Protein AF-A0A433E9F8-F1 (afdb_monomer)

InterPro domains:
  IPR007466 Peptidyl-arginine deiminase, Porphyromonas-type [PF04371] (24-84)
  IPR007466 Peptidyl-arginine deiminase, Porphyromonas-type [PTHR31377] (20-84)

Sequence (84 aa):
MLNVSESEAAHREYSVRFATEIVGFRMPASYANFHIINGAILVPAFDDPIWDQNAVDVLQQCFSDRKIIPINTREILLGGGNIH

Foldseek 3Di:
DDFAAPVNLVPDPPPPPDPLNDGRDDFPDDQVLWDDDVQAIETEDAPPVVVQVVSLVVVCVVCVRHHYHYDHFVVVSSVVGGND

Organism: NCBI:txid2138

Solvent-accessible surface area (backbone atoms only — not comparable to full-atom values): 5025 Å² total; per-residue (Å²): 134,62,54,33,45,66,78,68,26,74,77,53,76,92,64,92,78,55,72,50,56,39,64,64,30,74,52,90,79,54,63,83,36,36,35,82,54,94,64,29,33,44,29,50,23,77,92,41,73,69,62,39,48,51,51,46,54,54,49,37,70,77,37,74,86,36,49,72,41,76,39,84,36,61,74,47,38,52,74,74,51,62,74,94

pLDDT: mean 90.88, std 11.46, range [53.47, 98.81]

Radius of gyration: 14.27 Å; Cα contacts (8 Å, |Δi|>4): 132; chains: 1; bounding box: 33×21×40 Å

Secondary structure (DSSP, 8-state):
--B--HHHHTTS-S----GGGSTT-B----TT--EEETTEEEEEE-S-HHHHHHHHHHHHHH-TTSEEEEEE-HHHHHTT----

Mean predicted aligned error: 4.3 Å

Structure (mmCIF, N/CA/C/O backbone):
data_AF-A0A433E9F8-F1
#
_entry.id   AF-A0A433E9F8-F1
#
loop_
_atom_site.group_PDB
_atom_site.id
_atom_site.type_symbol
_atom_site.label_atom_id
_atom_site.label_alt_id
_atom_site.label_comp_id
_atom_site.label_asym_id
_atom_site.label_entity_id
_atom_site.label_seq_id
_atom_site.pdbx_PDB_ins_code
_atom_site.Cartn_x
_atom_site.Cartn_y
_atom_site.Cartn_z
_atom_site.occupancy
_atom_site.B_iso_or_equiv
_atom_site.auth_seq_id
_atom_site.auth_comp_id
_atom_site.auth_asym_id
_atom_site.auth_atom_id
_atom_site.pdbx_PDB_model_num
ATOM 1 N N . MET A 1 1 ? 15.120 2.008 -2.681 1.00 75.00 1 MET A N 1
ATOM 2 C CA . MET A 1 1 ? 14.345 2.652 -3.767 1.00 75.00 1 MET A CA 1
ATOM 3 C C . MET A 1 1 ? 13.843 1.536 -4.672 1.00 75.00 1 MET A C 1
ATOM 5 O O . MET A 1 1 ? 14.658 0.697 -5.034 1.00 75.00 1 MET A O 1
ATOM 9 N N . LEU A 1 2 ? 12.532 1.462 -4.930 1.00 89.00 2 LEU A N 1
ATOM 10 C CA . LEU A 1 2 ? 11.919 0.366 -5.693 1.00 89.00 2 LEU A CA 1
ATOM 11 C C . LEU A 1 2 ? 12.179 0.537 -7.194 1.00 89.00 2 LEU A C 1
ATOM 13 O O . LEU A 1 2 ? 11.811 1.567 -7.762 1.00 89.00 2 LEU A O 1
ATOM 17 N N . ASN A 1 3 ? 12.756 -0.486 -7.821 1.00 92.88 3 ASN A N 1
ATOM 18 C CA . ASN A 1 3 ? 13.034 -0.517 -9.253 1.00 92.88 3 ASN A CA 1
ATOM 19 C C . ASN A 1 3 ? 12.454 -1.787 -9.893 1.00 92.88 3 ASN A C 1
ATOM 21 O O . ASN A 1 3 ? 12.249 -2.794 -9.207 1.00 92.88 3 ASN A O 1
ATOM 25 N N . VAL A 1 4 ? 12.235 -1.722 -11.205 1.00 90.69 4 VAL A N 1
ATOM 26 C CA . VAL A 1 4 ? 11.829 -2.859 -12.046 1.00 90.69 4 VAL A CA 1
ATOM 27 C C . VAL A 1 4 ? 13.001 -3.831 -12.211 1.00 90.69 4 VAL A C 1
ATOM 29 O O . VAL A 1 4 ? 14.106 -3.410 -12.568 1.00 90.69 4 VAL A O 1
ATOM 32 N N . SER A 1 5 ? 12.770 -5.119 -11.958 1.00 90.94 5 SER A N 1
ATOM 33 C CA . SER A 1 5 ? 13.752 -6.195 -12.142 1.00 90.94 5 SER A CA 1
ATOM 34 C C . SER A 1 5 ? 13.745 -6.761 -13.569 1.00 90.94 5 SER A C 1
ATOM 36 O O . SER A 1 5 ? 12.815 -6.538 -14.343 1.00 90.94 5 SER A O 1
ATOM 38 N N . GLU A 1 6 ? 14.773 -7.537 -13.930 1.00 87.69 6 GLU A N 1
ATOM 39 C CA . GLU A 1 6 ? 14.826 -8.212 -15.238 1.00 87.69 6 GLU A CA 1
ATOM 40 C C . GLU A 1 6 ? 13.654 -9.178 -15.444 1.00 87.69 6 GLU A C 1
ATOM 42 O O . GLU A 1 6 ? 13.039 -9.179 -16.510 1.00 87.69 6 GLU A O 1
ATOM 47 N N . SER A 1 7 ? 13.290 -9.958 -14.420 1.00 88.06 7 SER A N 1
ATOM 48 C CA . SER A 1 7 ? 12.178 -10.909 -14.516 1.00 88.06 7 SER A CA 1
ATOM 49 C C . SER A 1 7 ? 10.821 -10.217 -14.663 1.00 88.06 7 SER A C 1
ATOM 51 O O . SER A 1 7 ? 9.914 -10.766 -15.280 1.00 88.06 7 SER A O 1
ATOM 53 N N . GLU A 1 8 ? 10.676 -9.002 -14.131 1.00 86.69 8 GLU A N 1
ATOM 54 C CA . GLU A 1 8 ? 9.452 -8.200 -14.253 1.00 86.69 8 GLU A CA 1
ATOM 55 C C . GLU A 1 8 ? 9.303 -7.537 -15.623 1.00 86.69 8 GLU A C 1
ATOM 57 O O . GLU A 1 8 ? 8.179 -7.284 -16.063 1.00 86.69 8 GLU A O 1
ATOM 62 N N . ALA A 1 9 ? 10.417 -7.258 -16.300 1.00 82.88 9 ALA A N 1
ATOM 63 C CA . ALA A 1 9 ? 10.419 -6.732 -17.660 1.00 82.88 9 ALA A 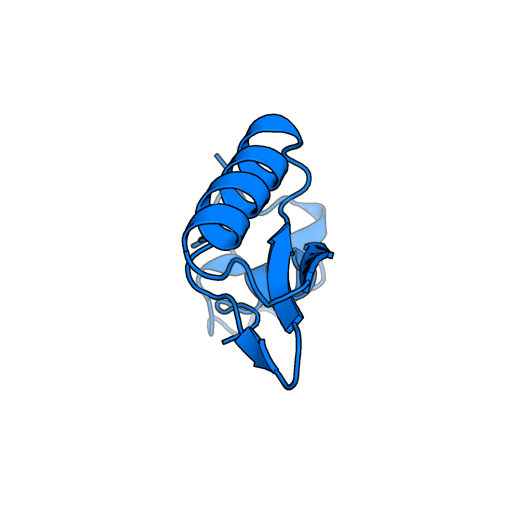CA 1
ATOM 64 C C . ALA A 1 9 ? 10.238 -7.843 -18.711 1.00 82.88 9 ALA A C 1
ATOM 66 O O . ALA A 1 9 ? 9.565 -7.634 -19.716 1.00 82.88 9 ALA A O 1
ATOM 67 N N . ALA A 1 10 ? 10.785 -9.041 -18.469 1.00 75.06 10 ALA A N 1
ATOM 68 C CA . ALA A 1 10 ? 10.871 -10.125 -19.455 1.00 75.06 10 ALA A CA 1
ATOM 69 C C . ALA A 1 10 ? 9.522 -10.642 -19.999 1.00 75.06 10 ALA A C 1
ATOM 71 O O . ALA A 1 10 ? 9.484 -11.227 -21.081 1.00 75.06 10 ALA A O 1
ATOM 72 N N . HIS A 1 11 ? 8.424 -10.455 -19.261 1.00 67.06 11 HIS A N 1
ATOM 73 C CA . HIS A 1 11 ? 7.104 -10.997 -19.609 1.00 67.06 11 HIS A CA 1
ATOM 74 C C . HIS A 1 11 ? 6.089 -9.946 -20.070 1.00 67.06 11 HIS A C 1
ATOM 76 O O . HIS A 1 11 ? 4.941 -10.295 -20.347 1.00 67.06 11 HIS A O 1
ATOM 82 N N . ARG A 1 12 ? 6.480 -8.670 -20.159 1.00 67.50 12 ARG A N 1
ATOM 83 C CA . ARG A 1 12 ? 5.595 -7.609 -20.646 1.00 67.50 12 ARG A CA 1
ATOM 84 C C . ARG A 1 12 ? 5.867 -7.388 -22.129 1.00 67.50 12 ARG A C 1
ATOM 86 O O . ARG A 1 12 ? 6.994 -7.101 -22.520 1.00 67.50 12 ARG A O 1
ATOM 93 N N . GLU A 1 13 ? 4.852 -7.615 -22.966 1.00 59.94 13 GLU A N 1
ATOM 94 C CA . GLU A 1 13 ? 4.955 -7.374 -24.408 1.00 59.94 13 GLU A CA 1
ATOM 95 C C . GLU A 1 13 ? 5.418 -5.931 -24.646 1.00 59.94 13 GLU A C 1
ATOM 97 O O . GLU A 1 13 ? 4.864 -5.014 -24.050 1.00 59.94 13 GLU A O 1
ATOM 102 N N . TYR A 1 14 ? 6.421 -5.758 -25.517 1.00 53.47 14 TYR A N 1
ATOM 103 C CA . TYR A 1 14 ? 7.116 -4.513 -25.895 1.00 53.47 14 TYR A CA 1
ATOM 104 C C . TYR A 1 14 ? 6.205 -3.440 -26.546 1.00 53.47 14 TYR A C 1
ATOM 106 O O . TYR A 1 14 ? 6.542 -2.829 -27.563 1.00 53.47 14 TYR A O 1
ATOM 114 N N . SER A 1 15 ? 5.019 -3.188 -26.002 1.00 54.44 15 SER A N 1
ATOM 115 C CA . SER A 1 15 ? 4.228 -2.014 -26.330 1.00 54.44 15 SER A CA 1
ATOM 116 C C . SER A 1 15 ? 4.662 -0.923 -25.364 1.00 54.44 15 SER A C 1
ATOM 118 O O . SER A 1 15 ? 4.308 -0.994 -24.202 1.00 54.44 15 SER A O 1
ATOM 120 N N . VAL A 1 16 ? 5.433 0.061 -25.836 1.00 55.06 16 VAL A N 1
ATOM 121 C CA . VAL A 1 16 ? 6.042 1.153 -25.044 1.00 55.06 16 VAL A CA 1
ATOM 122 C C . VAL A 1 16 ? 4.978 2.083 -24.429 1.00 55.06 16 VAL A C 1
ATOM 124 O O . VAL A 1 16 ? 4.887 3.266 -24.753 1.00 55.06 16 VAL A O 1
ATOM 127 N N . ARG A 1 17 ? 4.094 1.542 -23.593 1.00 64.00 17 ARG A N 1
ATOM 128 C CA . ARG A 1 17 ? 2.956 2.237 -22.992 1.00 64.00 17 ARG A CA 1
ATOM 129 C C . ARG A 1 17 ? 3.333 2.806 -21.632 1.00 64.00 17 ARG A C 1
ATOM 131 O O . ARG A 1 17 ? 2.831 3.872 -21.287 1.00 64.00 17 ARG A O 1
ATOM 138 N N . PHE A 1 18 ? 4.243 2.155 -20.901 1.00 68.88 18 PHE A N 1
ATOM 139 C CA . PHE A 1 18 ? 4.653 2.576 -19.561 1.00 68.88 18 PHE A CA 1
ATOM 140 C C . PHE A 1 18 ? 6.161 2.413 -19.336 1.00 68.88 18 PHE A C 1
ATOM 142 O O . PHE A 1 18 ? 6.763 1.405 -19.690 1.00 68.88 18 PHE A O 1
ATOM 149 N N . ALA A 1 19 ? 6.784 3.404 -18.689 1.00 74.62 19 ALA A N 1
ATOM 150 C CA . ALA A 1 19 ? 8.217 3.378 -18.378 1.00 74.62 19 ALA A CA 1
ATOM 151 C C . ALA A 1 19 ? 8.609 2.265 -17.379 1.00 74.62 19 ALA A C 1
ATOM 153 O O . ALA A 1 19 ? 9.782 1.917 -17.271 1.00 74.62 19 ALA A O 1
ATOM 154 N N . THR A 1 20 ? 7.629 1.670 -16.694 1.00 75.38 20 THR A N 1
ATOM 155 C CA . THR A 1 20 ? 7.771 0.521 -15.786 1.00 75.38 20 THR A CA 1
ATOM 156 C C . THR A 1 20 ? 8.101 -0.803 -16.489 1.00 75.38 20 THR A C 1
ATOM 158 O O . THR A 1 20 ? 8.290 -1.811 -15.818 1.00 75.38 20 THR A O 1
ATOM 161 N N . GLU A 1 21 ? 8.219 -0.816 -17.818 1.00 79.44 21 GLU A N 1
ATOM 162 C CA . GLU A 1 21 ? 8.736 -1.953 -18.597 1.00 79.44 21 GLU A CA 1
ATOM 163 C C . GLU A 1 21 ? 10.270 -1.926 -18.743 1.00 79.44 21 GLU A C 1
ATOM 165 O O . GLU A 1 21 ? 10.879 -2.900 -19.180 1.00 79.44 21 GLU A O 1
ATOM 170 N N . ILE A 1 22 ? 10.918 -0.816 -18.373 1.00 85.06 22 ILE A N 1
ATOM 171 C CA . ILE A 1 22 ? 12.368 -0.647 -18.498 1.00 85.06 22 ILE A CA 1
ATOM 172 C C . ILE A 1 22 ? 13.049 -1.166 -17.229 1.00 85.06 22 ILE A C 1
ATOM 174 O O . ILE A 1 22 ? 12.799 -0.670 -16.129 1.00 85.06 22 ILE A O 1
ATOM 178 N N . VAL A 1 23 ? 13.962 -2.129 -17.378 1.00 89.38 23 VAL A N 1
ATOM 179 C CA . VAL A 1 23 ? 14.785 -2.639 -16.268 1.00 89.38 23 VAL A CA 1
ATOM 180 C C . VAL A 1 23 ? 15.516 -1.487 -15.576 1.00 89.38 23 VAL A C 1
ATOM 182 O O . VAL A 1 23 ? 16.118 -0.629 -16.221 1.00 89.38 23 VAL A O 1
ATOM 185 N N . GLY A 1 24 ? 15.465 -1.464 -14.244 1.00 90.38 24 GLY A N 1
ATOM 186 C CA . GLY A 1 24 ? 16.087 -0.416 -13.438 1.00 90.38 24 GLY A CA 1
ATOM 187 C C . GLY A 1 24 ? 15.298 0.894 -13.379 1.00 90.38 24 GLY A C 1
ATOM 188 O O . GLY A 1 24 ? 15.711 1.804 -12.659 1.00 90.38 24 GLY A O 1
ATOM 189 N N . PHE A 1 25 ? 14.156 1.004 -14.067 1.00 90.50 25 PHE A N 1
ATOM 190 C CA . PHE A 1 25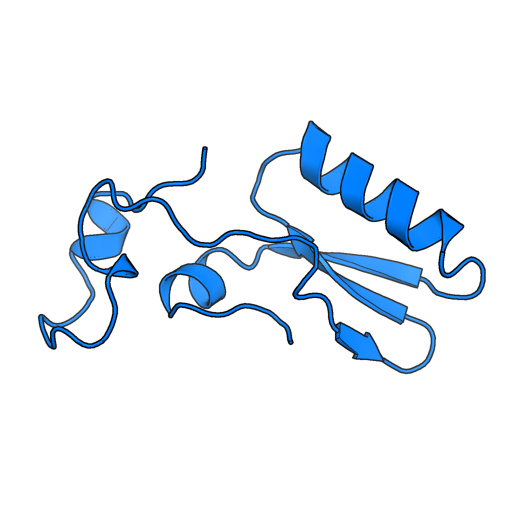 ? 13.276 2.157 -13.918 1.00 90.50 25 PHE A CA 1
ATOM 191 C C . PHE A 1 25 ? 12.802 2.281 -12.470 1.00 90.50 25 PHE A C 1
ATOM 193 O O . PHE A 1 25 ? 12.327 1.312 -11.869 1.00 90.50 25 PHE A O 1
ATOM 200 N N . ARG A 1 26 ? 12.916 3.492 -11.914 1.00 91.75 26 ARG A N 1
ATOM 201 C CA . ARG A 1 26 ? 12.409 3.808 -10.580 1.00 91.75 26 ARG A CA 1
ATOM 202 C C . ARG A 1 26 ? 10.889 3.813 -10.614 1.00 91.75 26 ARG A C 1
ATOM 204 O O . ARG A 1 26 ? 10.280 4.706 -11.197 1.00 91.75 26 ARG A O 1
ATOM 211 N N . MET A 1 27 ? 10.284 2.862 -9.918 1.00 91.44 27 MET A N 1
ATOM 212 C CA . MET A 1 27 ? 8.833 2.753 -9.860 1.00 91.44 27 MET A CA 1
ATOM 213 C C . MET A 1 27 ? 8.238 3.947 -9.092 1.00 91.44 27 MET A C 1
ATOM 215 O O . MET A 1 27 ? 8.821 4.383 -8.090 1.00 91.44 27 MET A O 1
ATOM 219 N N . PRO A 1 28 ? 7.070 4.473 -9.508 1.00 91.69 28 PRO A N 1
ATOM 220 C CA . PRO A 1 28 ? 6.400 5.594 -8.847 1.00 91.69 28 PRO A CA 1
ATOM 221 C C . PRO A 1 28 ? 5.663 5.147 -7.566 1.00 91.69 28 PRO A C 1
ATOM 223 O O . PRO A 1 28 ? 4.497 5.473 -7.359 1.00 91.69 28 PRO A O 1
ATOM 226 N N . ALA A 1 29 ? 6.330 4.365 -6.709 1.00 94.75 29 ALA A N 1
ATOM 227 C CA . ALA A 1 29 ? 5.766 3.845 -5.465 1.00 94.75 29 ALA A CA 1
ATOM 228 C C . ALA A 1 29 ? 5.379 4.994 -4.524 1.00 94.75 29 ALA A C 1
ATOM 230 O O . ALA A 1 29 ? 6.214 5.841 -4.195 1.00 94.75 29 ALA A O 1
ATOM 231 N N . SER A 1 30 ? 4.126 5.011 -4.072 1.00 96.75 30 SER A N 1
ATOM 232 C CA . SER A 1 30 ? 3.636 5.993 -3.108 1.00 96.75 30 SER A CA 1
ATOM 233 C C . SER A 1 30 ? 2.535 5.403 -2.238 1.00 96.75 30 SER A C 1
ATOM 235 O O . SER A 1 30 ? 1.521 4.930 -2.750 1.00 96.75 30 SER A O 1
ATOM 237 N N . TYR A 1 31 ? 2.699 5.512 -0.918 1.00 98.12 31 TYR A N 1
ATOM 238 C CA . TYR A 1 31 ? 1.661 5.163 0.055 1.00 98.12 31 TYR A CA 1
ATOM 239 C C . TYR A 1 31 ? 0.430 6.067 -0.045 1.00 98.12 31 TYR A C 1
ATOM 241 O O . TYR A 1 31 ? -0.636 5.673 0.405 1.00 98.12 31 TYR A O 1
ATOM 249 N N . ALA A 1 32 ? 0.551 7.253 -0.658 1.00 97.81 32 ALA A N 1
ATOM 250 C CA . ALA A 1 32 ? -0.566 8.179 -0.847 1.00 97.81 32 ALA A CA 1
ATOM 251 C C . ALA A 1 32 ? -1.617 7.665 -1.845 1.00 97.81 32 ALA A C 1
ATOM 253 O O . ALA A 1 32 ? -2.727 8.185 -1.879 1.00 97.81 32 ALA A O 1
ATOM 254 N N . ASN A 1 33 ? -1.295 6.645 -2.644 1.00 97.88 33 ASN A N 1
ATOM 255 C CA . ASN A 1 33 ? -2.240 6.019 -3.564 1.00 97.88 33 ASN A CA 1
ATOM 256 C C . ASN A 1 33 ? -3.050 4.911 -2.848 1.00 97.88 33 ASN A C 1
ATOM 258 O O . ASN A 1 33 ? -3.155 3.781 -3.319 1.00 97.88 33 ASN A O 1
ATOM 262 N N . PHE A 1 34 ? -3.560 5.240 -1.655 1.00 98.50 34 PHE A N 1
ATOM 263 C CA . PHE A 1 34 ? -4.443 4.403 -0.842 1.00 98.50 34 PHE A CA 1
ATOM 264 C C . PHE A 1 34 ? -5.910 4.644 -1.206 1.00 98.50 34 PHE A C 1
ATOM 266 O O . PHE A 1 34 ? -6.274 5.715 -1.690 1.00 98.50 34 PHE A O 1
ATOM 273 N N . HIS A 1 35 ? -6.780 3.682 -0.902 1.00 98.50 35 HIS A N 1
ATOM 274 C CA . HIS A 1 35 ? -8.215 3.798 -1.157 1.00 98.50 35 HIS A CA 1
ATOM 275 C C . HIS A 1 35 ? -9.036 3.692 0.129 1.00 98.50 35 HIS A C 1
ATOM 277 O O . HIS A 1 35 ? -8.808 2.813 0.962 1.00 98.50 35 HIS A O 1
ATOM 283 N N . ILE A 1 36 ? -10.002 4.597 0.295 1.00 98.38 36 ILE A N 1
ATOM 284 C CA . ILE A 1 36 ? -10.898 4.633 1.454 1.00 98.38 36 ILE A CA 1
ATOM 285 C C . ILE A 1 36 ? -12.161 3.843 1.121 1.00 98.38 36 ILE A C 1
ATOM 287 O O . ILE A 1 36 ? -12.862 4.159 0.164 1.00 98.38 36 ILE A O 1
ATOM 291 N N . ILE A 1 37 ? -12.486 2.862 1.958 1.00 98.06 37 ILE A N 1
ATOM 292 C CA . ILE A 1 37 ? -13.719 2.075 1.877 1.00 98.06 37 ILE A CA 1
ATOM 293 C C . ILE A 1 37 ? -14.519 2.205 3.179 1.00 98.06 37 ILE A C 1
ATOM 295 O O . ILE A 1 37 ? -14.104 2.866 4.138 1.00 98.06 37 ILE A O 1
ATOM 299 N N . ASN A 1 38 ? -15.688 1.567 3.242 1.00 98.12 38 ASN A N 1
ATOM 300 C CA . ASN A 1 38 ? -16.504 1.556 4.456 1.00 98.12 38 ASN A CA 1
ATOM 301 C C . ASN A 1 38 ? -15.736 0.903 5.617 1.00 98.12 38 ASN A C 1
ATOM 303 O O . ASN A 1 38 ? -15.431 -0.286 5.578 1.00 98.12 38 ASN A O 1
ATOM 307 N N . GLY A 1 39 ? -15.421 1.700 6.643 1.00 98.12 39 GLY A N 1
ATOM 308 C CA . GLY A 1 39 ? -14.745 1.254 7.867 1.00 98.12 39 GLY A CA 1
ATOM 309 C C . GLY A 1 39 ? -13.251 0.928 7.734 1.00 98.12 39 GLY A C 1
ATOM 310 O O . GLY A 1 39 ? -12.639 0.530 8.724 1.00 98.12 39 GLY A O 1
ATOM 311 N N . ALA A 1 40 ? -12.639 1.084 6.556 1.00 98.69 40 ALA A N 1
ATOM 312 C CA . ALA A 1 40 ? -11.238 0.718 6.352 1.00 98.69 40 ALA A CA 1
ATOM 313 C C . ALA A 1 40 ? -10.529 1.569 5.289 1.00 98.69 40 ALA A C 1
ATOM 315 O O . ALA A 1 40 ? -11.166 2.257 4.490 1.00 98.69 40 ALA A O 1
ATOM 316 N N . ILE A 1 41 ? -9.199 1.505 5.290 1.00 98.75 41 ILE A N 1
ATOM 317 C CA . ILE A 1 41 ? -8.315 2.078 4.272 1.00 98.75 41 ILE A CA 1
ATOM 318 C C . ILE A 1 41 ? -7.406 0.973 3.755 1.00 98.75 41 ILE A C 1
ATOM 320 O O . ILE A 1 41 ? -6.736 0.305 4.541 1.00 98.75 41 ILE A O 1
ATOM 324 N N . LEU A 1 42 ? -7.381 0.794 2.438 1.00 98.81 42 LEU A N 1
ATOM 325 C CA . LEU A 1 42 ? -6.456 -0.106 1.763 1.00 98.81 42 LEU A CA 1
ATOM 326 C C . LEU A 1 42 ? -5.220 0.702 1.378 1.00 98.81 42 LEU A C 1
ATOM 328 O O . LEU A 1 42 ? -5.328 1.613 0.556 1.00 98.81 42 LEU A O 1
ATOM 332 N N . VAL A 1 43 ? -4.072 0.405 1.984 1.00 98.69 43 VAL A N 1
ATOM 333 C CA . VAL A 1 43 ? -2.810 1.112 1.726 1.00 98.69 43 VAL A CA 1
ATOM 334 C C . VAL A 1 43 ? -1.854 0.209 0.935 1.00 98.69 43 VAL A C 1
ATOM 336 O O . VAL A 1 43 ? -1.743 -0.976 1.256 1.00 98.69 43 VAL A O 1
ATOM 339 N N . PRO A 1 44 ? -1.166 0.724 -0.101 1.00 98.50 44 PRO A N 1
ATOM 340 C CA . PRO A 1 44 ? -0.112 -0.019 -0.781 1.00 98.50 44 PRO A CA 1
ATOM 341 C C . PRO A 1 44 ? 0.990 -0.443 0.199 1.00 98.50 44 PRO A C 1
ATOM 343 O O . PRO A 1 44 ? 1.414 0.356 1.026 1.00 98.50 44 PRO A O 1
ATOM 346 N N . ALA A 1 45 ? 1.481 -1.670 0.078 1.00 98.12 45 ALA A N 1
ATOM 347 C CA . ALA A 1 45 ? 2.698 -2.160 0.714 1.00 98.12 45 ALA A CA 1
ATOM 348 C C . ALA A 1 45 ? 3.690 -2.608 -0.365 1.00 98.12 45 ALA A C 1
ATOM 350 O O . ALA A 1 45 ? 3.281 -3.111 -1.422 1.00 98.12 45 ALA A O 1
ATOM 351 N N . PHE A 1 46 ? 4.982 -2.404 -0.105 1.00 96.38 46 PHE A N 1
ATOM 352 C CA . PHE A 1 46 ? 6.046 -2.549 -1.105 1.00 96.38 46 PHE A CA 1
ATOM 353 C C . PHE A 1 46 ? 7.150 -3.534 -0.698 1.00 96.38 46 PHE A C 1
ATOM 355 O O . PHE A 1 46 ? 8.246 -3.474 -1.258 1.00 96.38 46 PHE A O 1
ATOM 362 N N . ASP A 1 47 ? 6.858 -4.430 0.249 1.00 94.81 47 ASP A N 1
ATOM 363 C CA . ASP A 1 47 ? 7.827 -5.345 0.868 1.00 94.81 47 ASP A CA 1
ATOM 364 C C . ASP A 1 47 ? 8.988 -4.589 1.541 1.00 94.81 47 ASP A C 1
ATOM 366 O O . ASP A 1 47 ? 10.135 -5.040 1.557 1.00 94.81 47 ASP A O 1
ATOM 370 N N . ASP A 1 48 ? 8.675 -3.427 2.121 1.00 95.75 48 ASP A N 1
ATOM 371 C CA . ASP A 1 48 ? 9.592 -2.617 2.918 1.00 95.75 48 ASP A CA 1
ATOM 372 C C . ASP A 1 48 ? 9.001 -2.460 4.326 1.00 95.75 48 ASP A C 1
ATOM 374 O O . ASP A 1 48 ? 8.259 -1.511 4.583 1.00 95.75 48 ASP A O 1
ATOM 378 N N . PRO A 1 49 ? 9.294 -3.387 5.260 1.00 95.94 49 PRO A N 1
ATOM 379 C CA . PRO A 1 49 ? 8.587 -3.466 6.538 1.00 95.94 49 PRO A CA 1
ATOM 380 C C . PRO A 1 49 ? 8.646 -2.181 7.366 1.00 95.94 49 PRO A C 1
ATOM 382 O O . PRO A 1 49 ? 7.715 -1.886 8.111 1.00 95.94 49 PRO A O 1
ATOM 385 N N . ILE A 1 50 ? 9.736 -1.416 7.245 1.0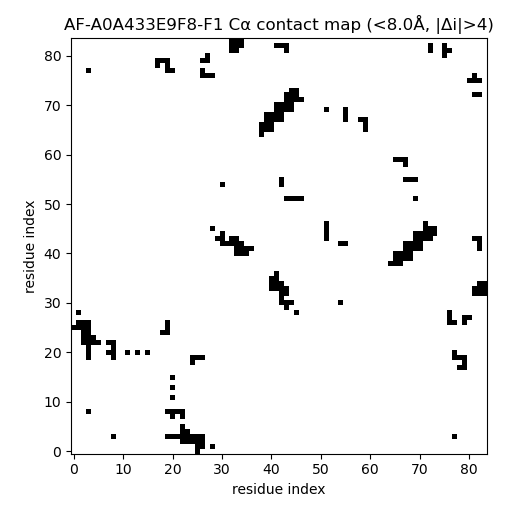0 97.81 50 ILE A N 1
ATOM 386 C CA . ILE A 1 50 ? 9.913 -0.167 7.988 1.00 97.81 50 ILE A CA 1
ATOM 387 C C . ILE A 1 50 ? 8.965 0.893 7.433 1.00 97.81 50 ILE A C 1
ATOM 389 O O . ILE A 1 50 ? 8.232 1.517 8.198 1.00 97.81 50 ILE A O 1
ATOM 393 N N . TRP A 1 51 ? 8.964 1.103 6.116 1.00 97.94 51 TRP A N 1
ATOM 394 C CA . TRP A 1 51 ? 8.132 2.137 5.501 1.00 97.94 51 TRP A CA 1
ATOM 395 C C . TRP A 1 51 ? 6.659 1.733 5.399 1.00 97.94 51 TRP A C 1
ATOM 397 O O . TRP A 1 51 ? 5.794 2.589 5.585 1.00 97.94 51 TRP A O 1
ATOM 407 N N . ASP A 1 52 ? 6.371 0.444 5.209 1.00 98.31 52 ASP A N 1
ATOM 408 C CA . ASP A 1 52 ? 5.014 -0.104 5.200 1.00 98.31 52 ASP A CA 1
ATOM 409 C C . ASP A 1 52 ? 4.347 0.099 6.570 1.00 98.31 52 ASP A C 1
ATOM 411 O O . ASP A 1 52 ? 3.226 0.605 6.644 1.00 98.31 52 ASP A O 1
ATOM 415 N N . GL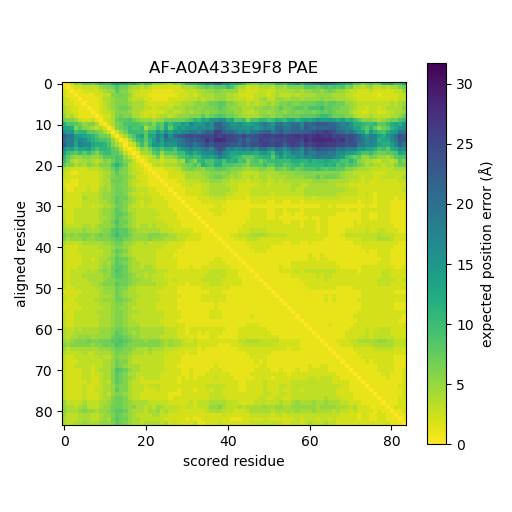N A 1 53 ? 5.056 -0.201 7.667 1.00 98.62 53 GLN A N 1
ATOM 416 C CA . GLN A 1 53 ? 4.535 0.039 9.015 1.00 98.62 53 GLN A CA 1
ATOM 417 C C . GLN A 1 53 ? 4.377 1.535 9.308 1.00 98.62 53 GLN A C 1
ATOM 419 O O . GLN A 1 53 ? 3.366 1.952 9.865 1.00 98.62 53 GLN A O 1
ATOM 424 N N . ASN A 1 54 ? 5.334 2.361 8.886 1.00 98.62 54 ASN A N 1
ATOM 425 C CA . ASN A 1 54 ? 5.264 3.805 9.104 1.00 98.62 54 ASN A CA 1
ATOM 426 C C . ASN A 1 54 ? 4.055 4.429 8.378 1.00 98.62 54 ASN A C 1
ATOM 428 O O . ASN A 1 54 ? 3.364 5.287 8.925 1.00 98.62 54 ASN A O 1
ATOM 432 N N . ALA A 1 5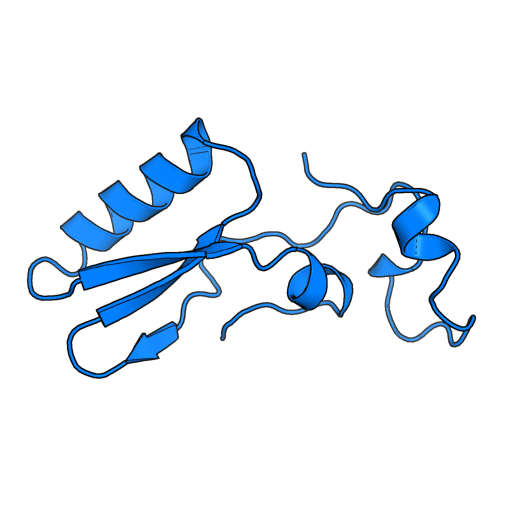5 ? 3.742 3.959 7.165 1.00 98.56 55 ALA A N 1
ATOM 433 C CA . ALA A 1 55 ? 2.540 4.367 6.442 1.00 98.56 55 ALA A CA 1
ATOM 434 C C . ALA A 1 55 ? 1.254 3.949 7.171 1.00 98.56 55 ALA A C 1
ATOM 436 O O . ALA A 1 55 ? 0.314 4.742 7.256 1.00 98.56 55 ALA A O 1
ATOM 4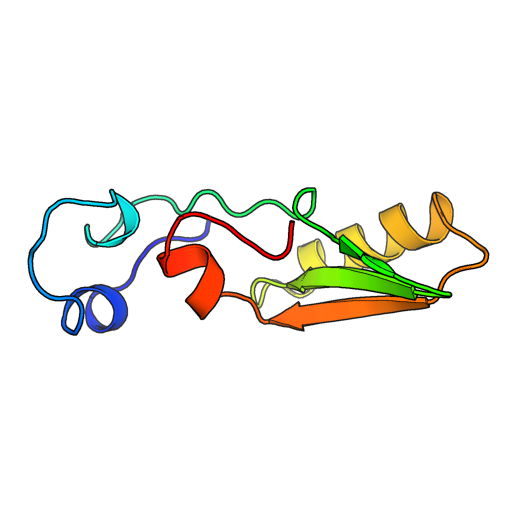37 N N . VAL A 1 56 ? 1.224 2.734 7.732 1.00 98.81 56 VAL A N 1
ATOM 438 C CA . VAL A 1 56 ? 0.110 2.262 8.564 1.00 98.81 56 VAL A CA 1
ATOM 439 C C . VAL A 1 56 ? -0.082 3.163 9.782 1.00 98.81 56 VAL A C 1
ATOM 441 O O . VAL A 1 56 ? -1.201 3.613 10.021 1.00 98.81 56 VAL A O 1
ATOM 444 N N . ASP A 1 57 ? 0.988 3.480 10.509 1.00 98.75 57 ASP A N 1
ATOM 445 C CA . ASP A 1 57 ? 0.927 4.282 11.733 1.00 98.75 57 ASP A CA 1
ATOM 446 C C . ASP A 1 57 ? 0.440 5.711 11.458 1.00 98.75 57 ASP A C 1
ATOM 448 O O . ASP A 1 57 ? -0.429 6.225 12.167 1.00 98.75 57 ASP A O 1
ATOM 452 N N . VAL A 1 58 ? 0.950 6.345 10.397 1.00 98.75 58 VAL A N 1
ATOM 453 C CA . VAL A 1 58 ? 0.518 7.686 9.973 1.00 98.75 58 VAL A CA 1
ATOM 454 C C . VAL A 1 58 ? -0.958 7.681 9.582 1.00 98.75 58 VAL A C 1
ATOM 456 O O . VAL A 1 58 ? -1.728 8.518 10.056 1.00 98.75 58 VAL A O 1
ATOM 459 N N . LEU A 1 59 ? -1.389 6.724 8.756 1.00 98.69 59 LEU A N 1
ATOM 460 C CA . LEU A 1 59 ? -2.792 6.635 8.351 1.00 98.69 59 LEU A CA 1
ATOM 461 C C . LEU A 1 59 ? -3.708 6.319 9.534 1.00 98.69 59 LEU A C 1
ATOM 463 O O . LEU A 1 59 ? -4.804 6.869 9.610 1.00 98.69 59 LEU A O 1
ATOM 467 N N . GLN A 1 60 ? -3.260 5.496 10.482 1.00 98.75 60 GLN A N 1
ATOM 468 C CA . GLN A 1 60 ? -4.032 5.177 11.679 1.00 98.75 60 GLN A CA 1
ATOM 469 C C . GLN A 1 60 ? -4.243 6.410 12.567 1.00 98.75 60 GLN A C 1
ATOM 471 O O . GLN A 1 60 ? -5.316 6.555 13.153 1.00 98.75 60 GLN A O 1
ATOM 476 N N . GLN A 1 61 ? -3.260 7.315 12.641 1.00 98.56 61 GLN A N 1
ATOM 477 C CA . GLN A 1 61 ? -3.399 8.600 13.334 1.00 98.56 61 GLN A CA 1
ATOM 478 C C . GLN A 1 61 ? -4.372 9.541 12.612 1.00 98.56 61 GLN A C 1
ATOM 480 O O . GLN A 1 61 ? -5.159 10.225 13.264 1.00 98.56 61 GLN A O 1
ATOM 485 N N . CYS A 1 62 ? -4.346 9.569 11.276 1.00 98.38 62 CYS A N 1
ATOM 486 C CA . CYS A 1 62 ? -5.258 10.394 10.478 1.00 98.38 62 CYS A CA 1
ATOM 487 C C . CYS A 1 62 ? -6.705 9.876 10.477 1.00 98.38 62 CYS A C 1
ATOM 489 O O . CYS A 1 62 ? -7.639 10.670 10.376 1.00 98.38 62 CYS A O 1
ATOM 491 N N . PHE A 1 63 ? -6.892 8.559 10.579 1.00 98.25 63 PHE A N 1
ATOM 492 C CA . PHE A 1 63 ? -8.181 7.878 10.458 1.00 98.25 63 PHE A CA 1
ATOM 493 C C . PHE A 1 63 ? -8.385 6.892 11.614 1.00 98.25 63 PHE A C 1
ATOM 495 O O . PHE A 1 63 ? -8.425 5.675 11.427 1.00 98.25 63 PHE A O 1
ATOM 502 N N . SER A 1 64 ? -8.498 7.425 12.829 1.00 97.75 64 SER A N 1
ATOM 503 C CA . SER A 1 64 ? -8.546 6.642 14.073 1.00 97.75 64 SER A CA 1
ATOM 504 C C . SER A 1 64 ? -9.740 5.686 14.189 1.00 97.75 64 SER A C 1
ATOM 506 O O . SER A 1 64 ? -9.672 4.716 14.940 1.00 97.75 64 SER A O 1
ATOM 508 N N . ASP A 1 65 ? -10.818 5.926 13.442 1.00 98.19 65 ASP A N 1
ATOM 509 C CA . ASP A 1 65 ? -12.030 5.104 13.395 1.00 98.19 65 ASP A CA 1
ATOM 510 C C . ASP A 1 65 ? -11.995 4.014 12.309 1.00 98.19 65 ASP A C 1
ATOM 512 O O . ASP A 1 65 ? -12.935 3.225 12.191 1.00 98.19 65 ASP A O 1
ATOM 516 N N . ARG A 1 66 ? -10.926 3.955 11.503 1.00 98.56 66 ARG A N 1
ATOM 517 C CA . ARG A 1 66 ? -10.806 3.031 10.369 1.00 98.56 66 ARG A CA 1
ATOM 518 C C . ARG A 1 66 ? -9.719 1.999 10.598 1.00 98.56 66 ARG A C 1
ATOM 520 O O . ARG A 1 66 ? -8.660 2.283 11.151 1.00 98.56 66 ARG A O 1
ATOM 527 N N . LYS A 1 67 ? -9.967 0.796 10.082 1.00 98.69 67 LYS A N 1
ATOM 528 C CA . LYS A 1 67 ? -8.953 -0.252 9.984 1.00 98.69 67 LYS A CA 1
ATOM 529 C C . LYS A 1 67 ? -8.011 0.044 8.818 1.00 98.69 67 LYS A C 1
ATOM 531 O O . LYS A 1 67 ? -8.464 0.116 7.677 1.00 98.69 67 LYS A O 1
ATOM 536 N N . ILE A 1 68 ? -6.712 0.144 9.079 1.00 98.81 68 ILE A N 1
ATOM 537 C CA . ILE A 1 68 ? -5.704 0.248 8.018 1.00 98.81 68 ILE A CA 1
ATOM 538 C C . ILE A 1 68 ? -5.289 -1.161 7.573 1.00 98.81 68 ILE A C 1
ATOM 540 O O . ILE A 1 68 ? -4.952 -2.009 8.399 1.00 98.81 68 ILE A O 1
ATOM 544 N N . ILE A 1 69 ? -5.371 -1.436 6.272 1.00 98.69 69 ILE A N 1
ATOM 545 C CA . ILE A 1 69 ? -5.112 -2.749 5.673 1.00 98.69 69 ILE A CA 1
ATOM 546 C C . ILE A 1 69 ? -4.006 -2.588 4.623 1.00 98.69 69 ILE A C 1
ATOM 548 O O . ILE A 1 69 ? -4.292 -2.118 3.519 1.00 98.69 69 ILE A O 1
ATOM 552 N N . PRO A 1 70 ? -2.752 -2.955 4.936 1.00 98.38 70 PRO A N 1
ATOM 553 C CA . PRO A 1 70 ? -1.690 -2.996 3.941 1.00 98.38 70 PRO A CA 1
ATOM 554 C C . PRO A 1 70 ? -1.931 -4.128 2.935 1.00 98.38 70 PRO A C 1
ATOM 556 O O . PRO A 1 70 ? -2.283 -5.246 3.316 1.00 98.38 70 PRO A O 1
ATOM 559 N N . ILE A 1 71 ? -1.740 -3.840 1.648 1.00 98.25 71 ILE A N 1
ATOM 560 C CA . ILE A 1 71 ? -1.867 -4.801 0.546 1.00 98.25 71 ILE A CA 1
ATOM 561 C C . ILE A 1 71 ? -0.578 -4.771 -0.271 1.00 98.25 71 ILE A C 1
ATOM 563 O O . ILE A 1 71 ? -0.176 -3.706 -0.730 1.00 98.25 71 ILE A O 1
ATOM 567 N N . ASN A 1 72 ? 0.059 -5.922 -0.505 1.00 97.44 72 ASN A N 1
ATOM 568 C CA . ASN A 1 72 ? 1.170 -5.977 -1.456 1.00 97.44 72 ASN A CA 1
ATOM 569 C C . ASN A 1 72 ? 0.637 -5.660 -2.863 1.00 97.44 72 ASN A C 1
ATOM 571 O O . ASN A 1 72 ? -0.214 -6.373 -3.393 1.00 97.44 72 ASN A O 1
ATOM 575 N N . THR A 1 73 ? 1.119 -4.562 -3.444 1.00 96.81 73 THR A N 1
ATOM 576 C CA . THR A 1 73 ? 0.615 -4.020 -4.719 1.00 96.81 73 THR A CA 1
ATOM 577 C C . THR A 1 73 ? 1.689 -3.932 -5.793 1.00 96.81 73 THR A C 1
ATOM 579 O O . THR A 1 73 ? 1.519 -3.205 -6.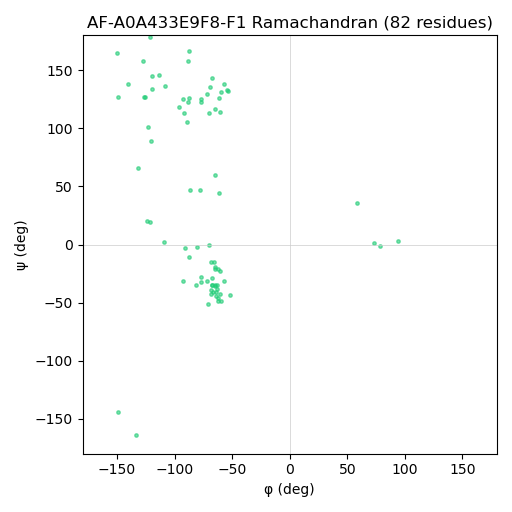773 1.00 96.81 73 THR A O 1
ATOM 582 N N . ARG A 1 74 ? 2.795 -4.675 -5.650 1.00 93.25 74 ARG A N 1
ATOM 583 C CA . ARG A 1 74 ? 3.917 -4.617 -6.596 1.00 93.25 74 ARG A CA 1
ATOM 584 C C . ARG A 1 74 ? 3.468 -4.814 -8.048 1.00 93.25 74 ARG A C 1
ATOM 586 O O . ARG A 1 74 ? 3.862 -4.035 -8.910 1.00 93.25 74 ARG A O 1
ATOM 593 N N . GLU A 1 75 ? 2.577 -5.770 -8.299 1.00 91.25 75 GLU A N 1
ATOM 594 C CA . 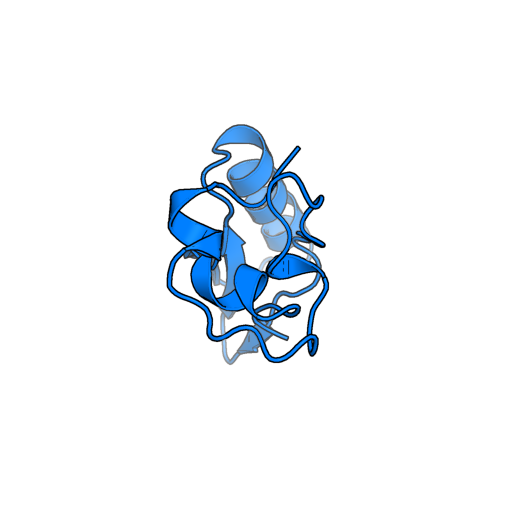GLU A 1 75 ? 2.059 -6.043 -9.647 1.00 91.25 75 GLU A CA 1
ATOM 595 C C . GLU A 1 75 ? 1.184 -4.923 -10.218 1.00 91.25 75 GLU A C 1
ATOM 597 O O . GLU A 1 75 ? 1.257 -4.631 -11.410 1.00 91.25 75 GLU A O 1
ATOM 602 N N . ILE A 1 76 ? 0.405 -4.241 -9.374 1.00 92.81 76 ILE A N 1
ATOM 603 C CA . ILE A 1 76 ? -0.382 -3.072 -9.795 1.00 92.81 76 ILE A CA 1
ATOM 604 C C . ILE A 1 76 ? 0.567 -1.914 -10.122 1.00 92.81 76 ILE A C 1
ATOM 606 O O . ILE A 1 76 ? 0.419 -1.246 -11.146 1.00 92.81 76 ILE A O 1
ATOM 610 N N . LEU A 1 77 ? 1.592 -1.723 -9.285 1.00 92.44 77 LEU A N 1
ATOM 611 C CA . LEU A 1 77 ? 2.585 -0.666 -9.444 1.00 92.44 77 LEU A CA 1
ATOM 612 C C . LEU A 1 77 ? 3.403 -0.798 -10.726 1.00 92.44 77 LEU A C 1
ATOM 614 O O . LEU A 1 77 ? 3.733 0.206 -11.358 1.00 92.44 77 LEU A O 1
ATOM 618 N N . LEU A 1 78 ? 3.684 -2.027 -11.151 1.00 89.62 78 LEU A N 1
ATOM 619 C CA . LEU A 1 78 ? 4.326 -2.284 -12.434 1.00 89.62 78 LEU A CA 1
ATOM 620 C C . LEU A 1 78 ? 3.456 -1.868 -13.638 1.00 89.62 78 LEU A C 1
ATOM 622 O O . LEU A 1 78 ? 3.996 -1.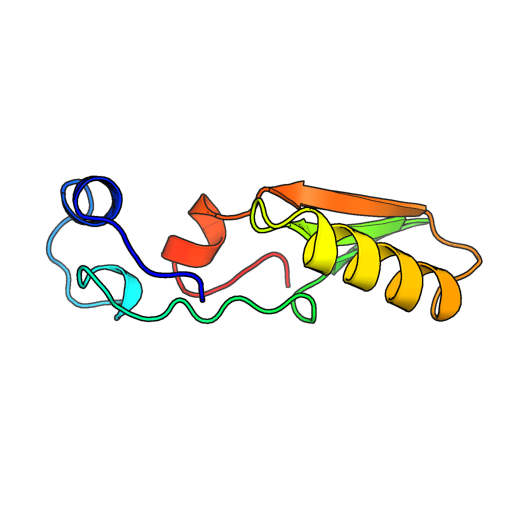608 -14.710 1.00 89.62 78 LEU A O 1
ATOM 626 N N . GLY A 1 79 ? 2.138 -1.737 -13.469 1.00 87.75 79 GLY A N 1
ATOM 627 C CA . GLY A 1 79 ? 1.228 -1.158 -14.463 1.00 87.75 79 GLY A CA 1
ATOM 628 C C . GLY A 1 79 ? 1.204 0.378 -14.493 1.00 87.75 79 GLY A C 1
ATOM 629 O O . GLY A 1 79 ? 0.493 0.952 -15.312 1.00 87.75 79 GLY A O 1
ATOM 630 N N . GLY A 1 80 ? 1.958 1.056 -13.616 1.00 87.56 80 GLY A N 1
ATOM 631 C CA . GLY A 1 80 ? 2.089 2.519 -13.589 1.00 87.56 80 GLY A CA 1
ATOM 632 C C . GLY A 1 80 ? 1.137 3.264 -12.641 1.00 87.56 80 GLY A C 1
ATOM 633 O O . GLY A 1 80 ? 1.182 4.492 -12.606 1.00 87.56 80 GLY A O 1
ATOM 634 N N . GLY A 1 81 ? 0.310 2.557 -11.863 1.00 91.06 81 GLY A N 1
ATOM 635 C CA . GLY A 1 81 ? -0.622 3.128 -10.874 1.00 91.06 81 GLY A CA 1
ATOM 636 C C . GLY A 1 81 ? -0.574 2.405 -9.524 1.00 91.06 81 GLY A C 1
ATOM 637 O O . GLY A 1 81 ? 0.374 1.679 -9.247 1.00 91.06 81 GLY A O 1
ATOM 638 N N . ASN A 1 82 ? -1.572 2.590 -8.658 1.00 96.00 82 ASN A N 1
ATOM 639 C CA . ASN A 1 82 ? -1.750 1.744 -7.471 1.00 96.00 82 ASN A CA 1
ATOM 640 C C . ASN A 1 82 ? -3.252 1.617 -7.110 1.00 96.00 82 ASN A C 1
ATOM 642 O O . ASN A 1 82 ? -4.062 1.497 -8.025 1.00 96.00 82 ASN A O 1
ATOM 646 N N . ILE A 1 83 ? -3.639 1.565 -5.828 1.00 97.06 83 ILE A N 1
ATOM 647 C CA . ILE A 1 83 ? -5.024 1.280 -5.403 1.00 97.06 83 ILE A CA 1
ATOM 648 C C . ILE A 1 83 ? -6.019 2.398 -5.778 1.00 97.06 83 ILE A C 1
ATOM 650 O O . ILE A 1 83 ? -7.176 2.092 -6.063 1.00 97.06 83 ILE A O 1
ATOM 654 N N . HIS A 1 84 ? -5.608 3.670 -5.749 1.00 96.38 84 HIS A N 1
ATOM 655 C CA . HIS A 1 84 ? -6.470 4.819 -6.068 1.00 96.38 84 HIS A CA 1
ATOM 656 C C . HIS A 1 84 ? -6.407 5.184 -7.550 1.00 96.38 84 HIS A C 1
ATOM 658 O O . HIS A 1 84 ? -7.494 5.305 -8.155 1.00 96.38 84 HIS A O 1
#

Nearest PDB structures (foldseek):
  2q3u-assembly2_B  TM=9.263E-01  e=1.208E-06  Arabidopsis thaliana
  6nic-assembly2_C  TM=9.245E-01  e=1.698E-06  Medicago truncatula
  3h7k-assembly1_A  TM=9.307E-01  e=2.736E-06  Arabidopsis thaliana
  6nic-assembly2_D  TM=9.308E-01  e=5.051E-06  Medicago truncatula
  6nic-assembly1_B  TM=9.256E-01  e=1.311E-05  Medicago truncatula